Protein AF-A0A377M103-F1 (afdb_monomer_lite)

Sequence (58 aa):
MLKHIAQLAVKRQCGRLEWSVLDWNQPAIDFYLSIGALPQSEWVRYRLDGEALLKFAG

pLDDT: mean 97.06, std 2.22, range [87.31, 98.69]

Secondary structure (DSSP, 8-state):
-HHHHHHHHHHTT-S-------TT-HHHHHHHHHTT----TT-------HHHHHHHH-

Organism: Enterobacter cloacae (NCBI:txid550)

Radius of gyration: 16.07 Å; chains: 1; bounding box: 29×40×31 Å

InterPro domains:
  IPR000182 GNAT domain [PS51186] (1-58)
  IPR016181 Acyl-CoA N-acyltransferase [SSF55729] (1-51)
  IPR051016 Diverse Substrate Acetyltransferase [PTHR10545] (1-57)

Structure (mmCIF, N/CA/C/O backbone):
data_AF-A0A377M103-F1
#
_entry.id   AF-A0A377M103-F1
#
loop_
_atom_site.group_PDB
_atom_site.id
_atom_site.type_symbol
_atom_site.label_atom_id
_atom_site.label_alt_id
_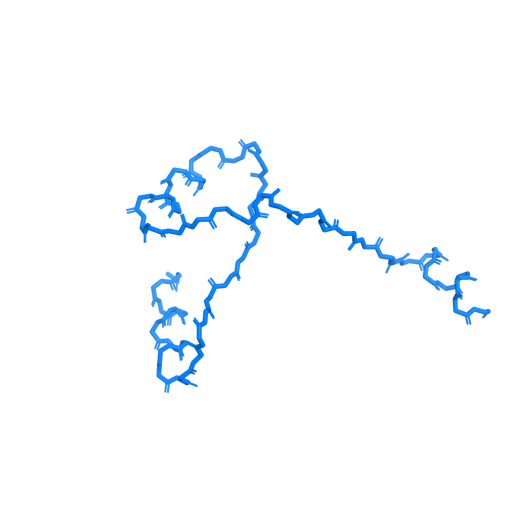atom_site.label_comp_id
_atom_site.label_asym_id
_atom_site.label_entity_id
_atom_site.label_seq_id
_atom_site.pdbx_PDB_ins_code
_atom_site.Cartn_x
_atom_site.Cartn_y
_atom_site.Cartn_z
_atom_site.occupancy
_atom_site.B_iso_or_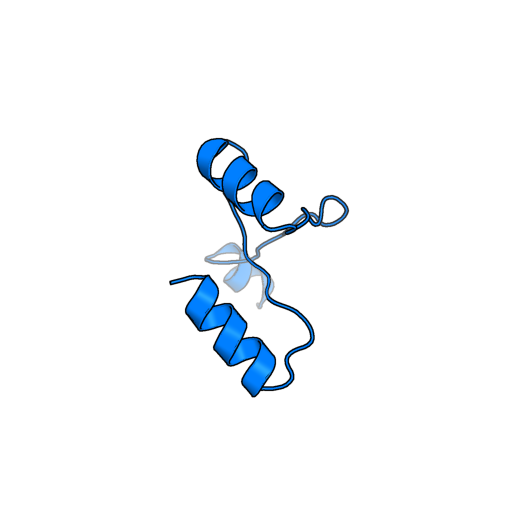equiv
_atom_site.auth_seq_id
_atom_site.auth_comp_id
_atom_site.auth_asym_id
_atom_site.auth_atom_id
_atom_site.pdbx_PDB_model_num
ATOM 1 N N . MET A 1 1 ? -14.217 8.706 -2.163 1.00 91.81 1 MET A N 1
ATOM 2 C CA . MET A 1 1 ? -14.290 7.288 -2.585 1.00 91.81 1 MET A CA 1
ATOM 3 C C . MET A 1 1 ? -13.775 6.323 -1.515 1.00 91.81 1 MET A C 1
ATOM 5 O O . MET A 1 1 ? -14.566 5.518 -1.049 1.00 91.81 1 MET A O 1
ATOM 9 N N . LEU A 1 2 ? -12.513 6.418 -1.066 1.00 95.62 2 LEU A N 1
ATOM 10 C CA . LEU A 1 2 ? -11.921 5.461 -0.107 1.00 95.62 2 LEU A CA 1
ATOM 11 C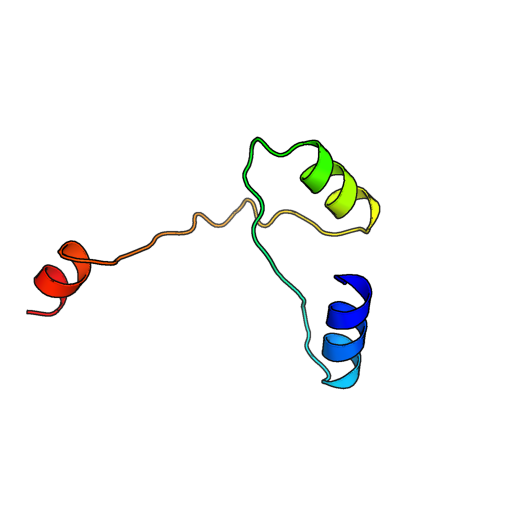 C . LEU A 1 2 ? -12.738 5.291 1.192 1.00 95.62 2 LEU A C 1
ATOM 13 O O . LEU A 1 2 ? -13.005 4.170 1.610 1.00 95.62 2 LEU A O 1
ATOM 17 N N . LYS A 1 3 ? -13.256 6.394 1.756 1.00 97.38 3 LYS A N 1
ATOM 18 C CA . LYS A 1 3 ? -14.166 6.37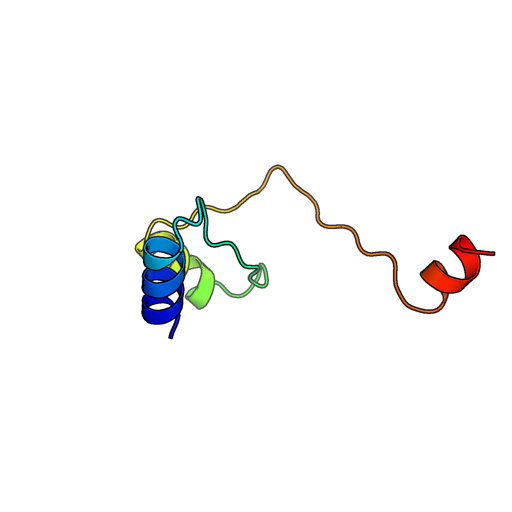3 2.919 1.00 97.38 3 LYS A CA 1
ATOM 19 C C . LYS A 1 3 ? -15.423 5.520 2.694 1.00 97.38 3 LYS A C 1
ATOM 21 O O . LYS A 1 3 ? -15.847 4.814 3.599 1.00 97.38 3 LYS A O 1
ATOM 26 N N . HIS A 1 4 ? -16.002 5.562 1.495 1.00 98.31 4 HIS A N 1
ATOM 27 C CA . HIS A 1 4 ? -17.191 4.774 1.164 1.00 98.31 4 HIS A CA 1
ATOM 28 C C . HIS A 1 4 ? -16.877 3.271 1.103 1.00 98.31 4 HIS A C 1
ATOM 30 O O . HIS A 1 4 ? -17.644 2.452 1.603 1.00 98.31 4 HIS A O 1
ATOM 36 N N . ILE A 1 5 ? -15.710 2.908 0.563 1.00 98.06 5 ILE A N 1
ATOM 37 C CA . ILE A 1 5 ? -15.239 1.516 0.535 1.00 98.06 5 ILE A CA 1
ATOM 38 C C . ILE A 1 5 ? -14.980 1.015 1.963 1.00 98.06 5 ILE A C 1
ATOM 40 O O . ILE A 1 5 ? -15.419 -0.078 2.312 1.00 98.06 5 ILE A O 1
ATOM 44 N N . ALA A 1 6 ? -14.348 1.830 2.813 1.00 98.31 6 ALA A N 1
ATOM 45 C CA . ALA A 1 6 ? -14.128 1.493 4.220 1.00 98.31 6 ALA A CA 1
ATOM 46 C C . ALA A 1 6 ? -15.451 1.272 4.979 1.00 98.31 6 ALA A C 1
ATOM 48 O O . ALA A 1 6 ? -15.586 0.295 5.711 1.00 98.31 6 ALA A O 1
ATOM 49 N N . GLN A 1 7 ? -16.465 2.116 4.748 1.00 98.50 7 GLN A N 1
ATOM 50 C CA . GLN A 1 7 ? -17.810 1.919 5.308 1.00 98.50 7 GLN A CA 1
ATOM 51 C C . GLN A 1 7 ? -18.427 0.583 4.874 1.00 98.50 7 GLN A C 1
ATOM 53 O O . GLN A 1 7 ? -19.035 -0.113 5.688 1.00 98.50 7 GLN A O 1
ATOM 58 N N . LEU A 1 8 ? -18.262 0.204 3.603 1.00 98.50 8 LEU A N 1
ATOM 59 C CA . LEU A 1 8 ? -18.758 -1.070 3.092 1.00 98.50 8 LEU A CA 1
ATOM 60 C C . LEU A 1 8 ? -18.017 -2.266 3.706 1.00 98.50 8 LEU A C 1
ATOM 62 O O . LEU A 1 8 ? -18.664 -3.253 4.051 1.00 98.50 8 LEU A O 1
ATOM 66 N N . ALA A 1 9 ? -16.696 -2.170 3.870 1.00 98.44 9 ALA A N 1
ATOM 67 C CA . ALA A 1 9 ? -15.879 -3.194 4.516 1.00 98.44 9 ALA A CA 1
ATOM 68 C C . ALA A 1 9 ? -16.339 -3.438 5.963 1.00 98.44 9 ALA A C 1
ATOM 70 O O . ALA A 1 9 ? -16.590 -4.580 6.342 1.00 98.44 9 ALA A O 1
ATOM 71 N N . VAL A 1 10 ? -16.575 -2.367 6.730 1.00 98.50 10 VAL A N 1
ATOM 72 C CA . VAL A 1 10 ? -17.123 -2.459 8.094 1.00 98.50 10 VAL A CA 1
ATOM 73 C C . VAL A 1 10 ? -18.518 -3.088 8.093 1.00 98.50 10 VAL A C 1
ATOM 75 O O . VAL A 1 10 ? -18.764 -4.031 8.841 1.00 98.50 10 VAL A O 1
ATOM 78 N N . LYS A 1 11 ? -19.426 -2.633 7.215 1.00 98.69 11 LYS A N 1
ATOM 79 C CA . LYS A 1 11 ? -20.788 -3.192 7.102 1.00 98.69 11 LYS A CA 1
ATOM 80 C C . LYS A 1 11 ? -20.780 -4.696 6.799 1.00 98.69 11 LYS A C 1
ATOM 82 O O . LYS A 1 11 ? -21.695 -5.406 7.204 1.00 98.69 11 LYS A O 1
ATOM 87 N N . ARG A 1 12 ? -19.766 -5.172 6.074 1.00 98.44 12 ARG A N 1
ATOM 88 C CA . ARG A 1 12 ? -19.583 -6.577 5.687 1.00 98.44 12 ARG A CA 1
ATOM 89 C C . ARG A 1 12 ? -18.712 -7.377 6.659 1.00 98.44 12 ARG A C 1
ATOM 91 O O . ARG A 1 12 ? -18.403 -8.521 6.351 1.00 98.44 12 ARG A O 1
ATOM 98 N N . GLN A 1 13 ? -18.328 -6.803 7.803 1.00 98.44 13 GLN A N 1
ATOM 99 C CA . GLN A 1 13 ? -17.464 -7.448 8.801 1.00 98.44 13 GLN A CA 1
ATOM 100 C C . GLN A 1 13 ? -16.103 -7.893 8.230 1.00 98.44 13 GLN A C 1
ATOM 102 O O . GLN A 1 13 ? -15.519 -8.885 8.659 1.00 98.44 13 GLN A O 1
ATOM 107 N N . CYS A 1 14 ? -15.575 -7.159 7.249 1.00 98.31 14 CYS A N 1
ATOM 108 C CA . CYS A 1 14 ? -14.231 -7.396 6.735 1.00 98.31 14 CYS A CA 1
ATOM 109 C C . CYS A 1 14 ? -13.188 -6.936 7.766 1.00 98.31 14 CYS A C 1
ATOM 111 O O . CYS A 1 14 ? -13.268 -5.818 8.270 1.00 98.31 14 CYS A O 1
ATOM 113 N N . GLY A 1 15 ? -12.174 -7.766 8.034 1.00 97.62 15 GLY A N 1
ATOM 114 C CA . GLY A 1 15 ? -11.131 -7.455 9.022 1.00 97.62 15 GLY A CA 1
ATOM 115 C C . GLY A 1 15 ? -10.095 -6.415 8.577 1.00 97.62 15 GLY A C 1
ATOM 116 O O . GLY A 1 15 ? -9.374 -5.889 9.417 1.00 97.62 15 GLY A O 1
ATOM 117 N N . ARG A 1 16 ? -9.997 -6.119 7.273 1.00 97.62 16 ARG A N 1
ATOM 118 C CA . ARG A 1 16 ? -9.035 -5.152 6.720 1.00 97.62 16 ARG A CA 1
ATOM 119 C C . ARG A 1 16 ? -9.457 -4.613 5.355 1.00 97.62 16 ARG A C 1
ATOM 121 O O . ARG A 1 16 ? -10.222 -5.253 4.635 1.00 97.62 16 ARG A O 1
ATOM 128 N N . LEU A 1 17 ? -8.927 -3.441 5.013 1.00 97.88 17 LEU A N 1
ATOM 129 C CA . LEU A 1 17 ? -8.954 -2.851 3.677 1.00 97.88 17 LEU A CA 1
ATOM 130 C C . LEU A 1 17 ? -7.504 -2.567 3.277 1.00 97.88 17 LEU A C 1
ATOM 132 O O . LEU A 1 17 ? -6.821 -1.820 3.969 1.00 97.88 17 LEU A O 1
ATOM 136 N N . GLU A 1 18 ? -7.049 -3.160 2.177 1.00 97.56 18 GLU A N 1
ATOM 137 C CA . GLU A 1 18 ? -5.659 -3.081 1.717 1.00 97.56 18 GLU A CA 1
ATOM 138 C C . GLU A 1 18 ? -5.609 -2.649 0.249 1.00 97.56 18 GLU A C 1
ATOM 140 O O . GLU A 1 18 ? -6.515 -2.947 -0.534 1.00 97.56 18 GLU A O 1
ATOM 145 N N . TRP A 1 19 ? -4.556 -1.927 -0.127 1.00 96.56 19 TRP A N 1
ATOM 146 C CA . TRP A 1 19 ? -4.313 -1.476 -1.496 1.00 96.56 19 TRP A CA 1
ATOM 147 C C . TRP A 1 19 ? -2.814 -1.275 -1.734 1.00 96.56 19 TRP A C 1
ATOM 149 O O . TRP A 1 19 ? -2.006 -1.340 -0.812 1.00 96.56 19 TRP A O 1
ATOM 159 N N . SER A 1 20 ? -2.431 -1.049 -2.991 1.00 96.38 20 SER A N 1
ATOM 160 C CA . SER A 1 20 ? -1.055 -0.707 -3.361 1.00 96.38 20 SER A CA 1
ATOM 161 C C . SER A 1 20 ? -0.962 0.743 -3.807 1.00 96.38 20 SER A C 1
ATOM 163 O O . SER A 1 20 ? -1.886 1.275 -4.419 1.00 96.38 20 SER A O 1
ATOM 165 N N . VAL A 1 21 ? 0.191 1.345 -3.548 1.00 96.81 21 VAL A N 1
ATOM 166 C CA . VAL A 1 21 ? 0.597 2.651 -4.061 1.00 96.81 21 VAL A CA 1
ATOM 167 C C . VAL A 1 21 ? 1.938 2.488 -4.771 1.00 96.81 21 VAL A C 1
ATOM 169 O O . VAL A 1 21 ? 2.690 1.564 -4.459 1.00 96.81 21 VAL A O 1
ATOM 172 N N . LEU A 1 22 ? 2.212 3.339 -5.756 1.00 97.06 22 LEU A N 1
ATOM 173 C CA . LEU A 1 22 ? 3.548 3.442 -6.339 1.00 97.06 22 LEU A CA 1
ATOM 174 C C . LEU A 1 22 ? 4.470 4.113 -5.319 1.00 97.06 22 LEU A C 1
ATOM 176 O O . LEU A 1 22 ? 4.082 5.108 -4.711 1.00 97.06 22 LEU A O 1
ATOM 180 N N . ASP A 1 23 ? 5.663 3.561 -5.132 1.00 94.81 23 ASP A N 1
ATOM 181 C CA . ASP A 1 23 ? 6.635 3.995 -4.119 1.00 94.81 23 ASP A CA 1
ATOM 182 C C . ASP A 1 23 ? 7.043 5.469 -4.248 1.00 94.81 23 ASP A C 1
ATOM 184 O O . ASP A 1 23 ? 7.283 6.139 -3.250 1.00 94.81 23 ASP A O 1
ATOM 188 N N . TRP A 1 24 ? 7.044 6.003 -5.463 1.00 97.19 24 TRP A N 1
ATOM 189 C CA . TRP A 1 24 ? 7.372 7.396 -5.747 1.00 97.19 24 TRP A CA 1
ATOM 190 C C . TRP A 1 24 ? 6.201 8.374 -5.559 1.00 97.19 24 TRP A C 1
ATOM 192 O O . TRP A 1 24 ? 6.391 9.587 -5.661 1.00 97.19 24 TRP A O 1
ATOM 202 N N . ASN A 1 25 ? 4.977 7.903 -5.298 1.00 98.25 25 ASN A N 1
ATOM 203 C CA . ASN A 1 25 ? 3.806 8.773 -5.164 1.00 98.25 25 ASN A CA 1
ATOM 204 C C . ASN A 1 25 ? 3.671 9.326 -3.735 1.00 98.25 25 ASN A C 1
ATOM 206 O O . ASN A 1 25 ? 2.741 8.976 -3.001 1.00 98.25 25 ASN A O 1
ATOM 210 N N . GLN A 1 26 ? 4.597 10.211 -3.354 1.00 98.38 26 GLN A N 1
ATOM 211 C CA . GLN A 1 26 ? 4.650 10.805 -2.015 1.00 98.38 26 GLN A CA 1
ATOM 212 C C . GLN A 1 26 ? 3.324 11.458 -1.574 1.00 98.38 26 GLN A C 1
ATOM 214 O O . GLN A 1 26 ? 2.882 11.158 -0.467 1.00 98.38 26 GLN A O 1
ATOM 219 N N . PRO A 1 27 ? 2.607 12.241 -2.413 1.00 98.56 27 PRO A N 1
ATOM 220 C CA . PRO A 1 27 ? 1.335 12.835 -1.994 1.00 98.56 27 PRO A CA 1
ATOM 221 C C . PRO A 1 27 ? 0.277 11.800 -1.590 1.00 98.56 27 PRO A C 1
ATOM 223 O O . PRO A 1 27 ? -0.487 12.017 -0.648 1.00 98.56 27 PRO A O 1
ATOM 226 N N . ALA A 1 28 ? 0.219 10.659 -2.285 1.00 98.31 28 ALA A N 1
ATOM 227 C CA . ALA A 1 28 ? -0.694 9.580 -1.925 1.00 98.31 28 ALA A CA 1
ATOM 228 C C . ALA A 1 28 ? -0.240 8.857 -0.649 1.00 98.31 28 ALA A C 1
ATOM 230 O O . ALA A 1 28 ? -1.076 8.556 0.202 1.00 98.31 28 ALA A O 1
ATOM 231 N N . ILE A 1 29 ? 1.066 8.610 -0.504 1.00 98.31 29 ILE A N 1
ATOM 232 C CA . ILE A 1 29 ? 1.657 7.998 0.694 1.00 98.31 29 ILE A CA 1
ATOM 233 C C . ILE A 1 29 ? 1.346 8.844 1.932 1.00 98.31 29 ILE A C 1
ATOM 235 O O . ILE A 1 29 ? 0.806 8.315 2.902 1.00 98.31 29 ILE A O 1
ATOM 239 N N . ASP A 1 30 ? 1.592 10.153 1.872 1.00 98.50 30 ASP A N 1
ATOM 240 C CA . ASP A 1 30 ? 1.323 11.083 2.972 1.00 98.50 30 ASP A CA 1
ATOM 241 C C . ASP A 1 30 ? -0.160 11.081 3.351 1.00 98.50 30 ASP A C 1
ATOM 243 O O . ASP A 1 30 ? -0.513 11.009 4.531 1.00 98.50 30 ASP A O 1
ATOM 247 N N . PHE A 1 31 ? -1.050 11.080 2.352 1.00 98.25 31 PHE A N 1
ATOM 248 C CA . PHE A 1 31 ? -2.484 10.946 2.587 1.00 98.25 31 PHE A CA 1
ATOM 249 C C . PHE A 1 31 ? -2.830 9.635 3.312 1.00 98.25 31 PHE A C 1
ATOM 251 O O . PHE A 1 31 ? -3.569 9.669 4.297 1.00 98.25 31 PHE A O 1
ATOM 258 N N . TYR A 1 32 ? -2.295 8.488 2.882 1.00 98.12 32 TYR A N 1
ATOM 259 C CA . TYR A 1 32 ? -2.563 7.197 3.526 1.00 98.12 32 TYR A CA 1
ATOM 260 C C . TYR A 1 32 ? -2.033 7.138 4.964 1.00 98.12 32 TYR A C 1
ATOM 262 O O . TYR A 1 32 ? -2.749 6.672 5.854 1.00 98.12 32 TYR A O 1
ATOM 270 N N . LEU A 1 33 ? -0.837 7.676 5.213 1.00 97.94 33 LEU A N 1
ATOM 271 C CA . LEU A 1 33 ? -0.275 7.781 6.560 1.00 97.94 33 LEU A CA 1
ATOM 272 C C . LEU A 1 33 ? -1.139 8.680 7.454 1.00 97.94 33 LEU A C 1
ATOM 274 O O . LEU A 1 33 ? -1.438 8.313 8.588 1.00 97.94 33 LEU A O 1
ATOM 278 N N . SER A 1 34 ? -1.622 9.814 6.933 1.00 98.25 34 SER A N 1
ATOM 279 C CA . SER A 1 34 ? -2.475 10.747 7.689 1.00 98.25 34 SER A CA 1
ATOM 280 C C . SER A 1 34 ? -3.805 10.142 8.156 1.00 98.25 34 SER A C 1
ATOM 282 O O . SER A 1 34 ? -4.374 10.600 9.146 1.00 98.25 34 SER A O 1
ATOM 284 N N . ILE A 1 35 ? -4.299 9.102 7.473 1.00 97.69 35 ILE A N 1
ATOM 285 C CA . ILE A 1 35 ? -5.523 8.376 7.848 1.00 97.69 35 ILE A CA 1
ATOM 286 C C . ILE A 1 35 ? -5.235 7.083 8.629 1.00 97.69 35 ILE A C 1
ATOM 288 O O . ILE A 1 35 ? -6.154 6.29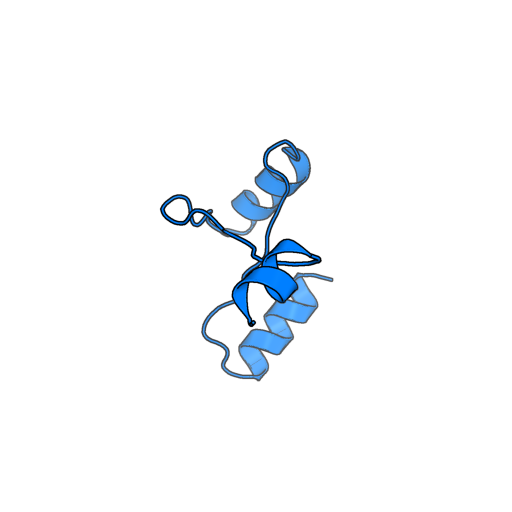8 8.862 1.00 97.69 35 ILE A O 1
ATOM 292 N N . GLY A 1 36 ? -3.980 6.854 9.029 1.00 97.94 36 GLY A N 1
ATOM 293 C CA . GLY A 1 36 ? -3.556 5.718 9.851 1.00 97.94 36 GLY A CA 1
ATOM 294 C C . GLY A 1 36 ? -3.341 4.405 9.094 1.00 97.94 36 GLY A C 1
ATOM 295 O O . GLY A 1 36 ? -3.237 3.357 9.728 1.00 97.94 36 GLY A O 1
ATOM 296 N N . ALA A 1 37 ? -3.283 4.424 7.758 1.00 98.12 37 ALA A N 1
ATOM 297 C CA . ALA A 1 37 ? -2.877 3.245 6.999 1.00 98.12 37 ALA A CA 1
ATOM 298 C C . ALA A 1 37 ? -1.360 3.027 7.132 1.00 98.12 37 ALA A C 1
ATOM 300 O O . ALA A 1 37 ? -0.592 3.986 7.182 1.00 98.12 37 ALA A O 1
ATOM 301 N N . LEU A 1 38 ? -0.929 1.764 7.166 1.00 97.38 38 LEU A N 1
ATOM 302 C CA . LEU A 1 38 ? 0.473 1.385 7.362 1.00 97.38 38 LEU A CA 1
ATOM 303 C C . LEU A 1 38 ? 0.996 0.561 6.175 1.00 97.38 38 LEU A C 1
ATOM 305 O O . LEU A 1 38 ? 0.264 -0.299 5.670 1.00 97.38 38 LEU A O 1
ATOM 309 N N . 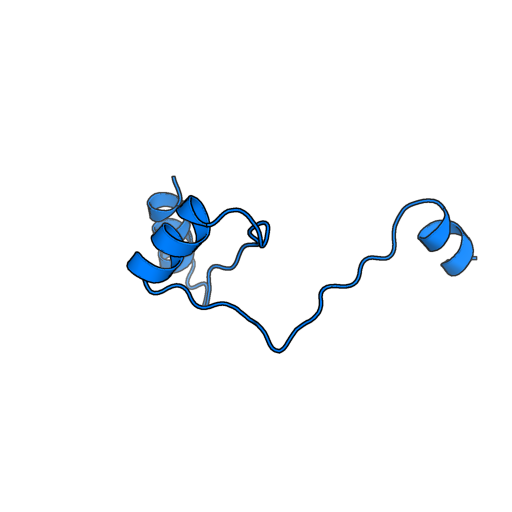PRO A 1 39 ? 2.251 0.778 5.736 1.00 96.56 39 PRO A N 1
ATOM 310 C CA . PRO A 1 39 ? 2.866 -0.049 4.706 1.00 96.56 39 PRO A CA 1
ATOM 311 C C . PRO A 1 39 ? 3.119 -1.471 5.225 1.00 96.56 39 PRO A C 1
ATOM 313 O O . PRO A 1 39 ? 3.496 -1.669 6.376 1.00 96.56 39 PRO A O 1
ATOM 316 N N . GLN A 1 40 ? 2.967 -2.464 4.348 1.00 96.62 40 GLN A N 1
ATOM 317 C CA . GLN A 1 40 ? 3.325 -3.861 4.623 1.00 96.62 40 GLN A CA 1
ATOM 318 C C . GLN A 1 40 ? 4.737 -4.149 4.088 1.00 96.62 40 GLN A C 1
ATOM 320 O O . GLN A 1 40 ? 4.902 -4.861 3.101 1.00 96.62 40 GLN A O 1
ATOM 325 N N . SER A 1 41 ? 5.760 -3.537 4.694 1.00 90.62 41 SER A N 1
ATOM 326 C CA . SER A 1 41 ? 7.139 -3.520 4.169 1.00 90.62 41 SER A CA 1
ATOM 327 C C . SER A 1 41 ? 7.881 -4.857 4.246 1.00 90.62 41 SER A C 1
ATOM 329 O O . SER A 1 41 ? 8.913 -5.014 3.603 1.00 90.62 41 SER A O 1
ATOM 331 N N . GLU A 1 42 ? 7.372 -5.821 5.012 1.00 94.00 42 GLU A N 1
ATOM 332 C CA . GLU A 1 42 ? 7.961 -7.164 5.117 1.00 94.00 42 GLU A CA 1
ATOM 333 C C . GLU A 1 42 ? 7.662 -8.046 3.892 1.00 94.00 42 GLU A C 1
ATOM 335 O O . GLU A 1 42 ? 8.283 -9.092 3.713 1.00 94.00 42 GLU A O 1
ATOM 340 N N . TRP A 1 43 ? 6.731 -7.631 3.026 1.00 92.12 43 TRP A N 1
ATOM 341 C CA . TRP A 1 43 ? 6.250 -8.436 1.906 1.00 92.12 43 TRP A CA 1
ATOM 342 C C . TRP A 1 43 ? 6.675 -7.848 0.561 1.00 92.12 43 TRP A C 1
ATOM 344 O O . TRP A 1 43 ? 6.318 -6.726 0.207 1.00 92.12 43 TRP A O 1
ATOM 354 N N . VAL A 1 44 ? 7.369 -8.652 -0.247 1.00 92.75 44 VAL A N 1
ATOM 355 C CA . VAL A 1 44 ? 7.654 -8.326 -1.650 1.00 92.75 44 VAL A CA 1
ATOM 356 C C . VAL A 1 44 ? 6.624 -9.017 -2.535 1.00 92.75 44 VAL A C 1
ATOM 358 O O . VAL A 1 44 ? 6.509 -10.242 -2.542 1.00 92.75 44 VAL A O 1
ATOM 361 N N . ARG A 1 45 ? 5.858 -8.239 -3.303 1.00 94.19 45 ARG A N 1
ATOM 362 C CA . ARG A 1 45 ? 4.849 -8.789 -4.215 1.00 94.19 45 ARG A CA 1
ATOM 363 C C . ARG A 1 45 ? 5.503 -9.310 -5.495 1.00 94.19 45 ARG A C 1
ATOM 365 O O . ARG A 1 45 ? 5.993 -8.520 -6.294 1.00 94.19 45 ARG A O 1
ATOM 372 N N . TYR A 1 46 ? 5.413 -10.615 -5.725 1.00 96.19 46 TYR A N 1
ATOM 373 C CA . TYR A 1 46 ? 5.768 -11.250 -6.996 1.00 96.19 46 TYR A CA 1
ATOM 374 C C . TYR A 1 46 ? 4.536 -11.409 -7.890 1.00 96.19 46 TYR A C 1
ATOM 376 O O . TYR A 1 46 ? 3.399 -11.464 -7.413 1.00 96.19 46 TYR A O 1
ATOM 384 N N . ARG A 1 47 ? 4.759 -11.488 -9.202 1.00 97.75 47 ARG A N 1
ATOM 385 C CA . ARG A 1 47 ? 3.728 -11.802 -10.193 1.00 97.75 47 ARG A CA 1
ATOM 386 C C . ARG A 1 47 ? 4.306 -12.746 -11.237 1.00 97.75 47 ARG A C 1
ATOM 388 O O . ARG A 1 47 ? 5.405 -12.512 -11.725 1.00 97.75 47 ARG A O 1
ATOM 395 N N . LEU A 1 48 ? 3.534 -13.772 -11.576 1.00 97.81 48 LEU A N 1
ATOM 396 C CA . LEU A 1 48 ? 3.753 -14.614 -12.743 1.00 97.81 48 LEU A CA 1
ATOM 397 C C . LEU A 1 48 ? 2.569 -14.399 -13.688 1.00 97.81 48 LEU A C 1
ATOM 399 O O . LEU A 1 48 ? 1.431 -14.694 -13.326 1.00 97.81 48 LEU A O 1
ATOM 403 N N . ASP A 1 49 ? 2.823 -13.835 -14.861 1.00 98.19 49 ASP A N 1
ATOM 404 C CA . ASP A 1 49 ? 1.809 -13.552 -15.873 1.00 98.19 49 ASP A CA 1
ATOM 405 C C . ASP A 1 49 ? 2.353 -13.758 -17.298 1.00 98.19 49 ASP A C 1
ATOM 407 O O . ASP A 1 49 ? 3.507 -14.148 -17.505 1.00 98.19 49 ASP A O 1
ATOM 411 N N . GLY A 1 50 ? 1.473 -13.582 -18.288 1.00 97.56 50 GLY A N 1
ATOM 412 C CA . GLY A 1 50 ? 1.811 -13.654 -19.708 1.00 97.56 50 GLY A CA 1
ATOM 413 C C . GLY A 1 50 ? 2.453 -14.977 -20.130 1.00 97.56 50 GLY A C 1
ATOM 414 O O . GLY A 1 50 ? 2.070 -16.059 -19.686 1.00 97.56 50 GLY A O 1
ATOM 415 N N . GLU A 1 51 ? 3.442 -14.882 -21.014 1.00 98.12 51 GLU A N 1
ATOM 416 C CA . GLU A 1 51 ? 4.151 -16.040 -21.559 1.00 98.12 51 GLU A CA 1
ATOM 417 C C . GLU A 1 51 ? 4.886 -16.844 -20.476 1.00 98.12 51 GLU A C 1
ATOM 419 O O . GLU A 1 51 ? 4.953 -18.067 -20.562 1.00 98.12 51 GLU A O 1
ATOM 424 N N . ALA A 1 52 ? 5.399 -16.181 -19.433 1.00 98.25 52 ALA A N 1
ATOM 425 C CA . ALA A 1 52 ? 6.073 -16.856 -18.326 1.00 98.25 52 ALA A CA 1
ATOM 426 C C . ALA A 1 52 ? 5.111 -17.774 -17.557 1.00 98.25 52 ALA A C 1
ATOM 428 O O . ALA A 1 52 ? 5.482 -18.893 -17.209 1.00 98.25 52 ALA A O 1
ATOM 429 N N . LEU A 1 53 ? 3.863 -17.337 -17.352 1.00 98.56 53 LEU A N 1
ATOM 430 C CA . LEU A 1 53 ? 2.820 -18.174 -16.762 1.00 98.56 53 LEU A CA 1
ATOM 431 C C . LEU A 1 53 ? 2.466 -19.363 -17.661 1.00 98.56 53 LEU A C 1
ATOM 433 O O . LEU A 1 53 ? 2.397 -20.485 -17.169 1.00 98.56 53 LEU A O 1
ATOM 437 N N . LEU A 1 54 ? 2.270 -19.126 -18.964 1.00 98.44 54 LEU A N 1
ATOM 438 C CA . LEU A 1 54 ? 1.937 -20.190 -19.918 1.00 98.44 54 LEU A CA 1
ATOM 439 C C . LEU A 1 54 ? 3.035 -21.261 -19.962 1.00 98.44 54 LEU A C 1
ATOM 441 O O . LEU A 1 54 ? 2.739 -22.440 -19.824 1.00 98.44 54 LEU A O 1
ATOM 445 N N . LYS A 1 55 ? 4.306 -20.847 -20.052 1.00 98.19 55 LYS A N 1
ATOM 446 C CA . LYS A 1 55 ? 5.462 -21.757 -20.025 1.00 98.19 55 LYS A CA 1
ATOM 447 C C . LYS A 1 55 ? 5.575 -22.540 -18.721 1.00 98.19 55 LYS A C 1
ATOM 449 O O . LYS A 1 55 ? 6.014 -23.682 -18.738 1.00 98.19 55 LYS A O 1
ATOM 454 N N . PHE A 1 56 ? 5.228 -21.925 -17.592 1.00 98.00 56 PHE A N 1
ATOM 455 C CA . PHE A 1 56 ? 5.277 -22.601 -16.298 1.00 98.00 56 PHE A CA 1
ATOM 456 C C . PHE A 1 56 ? 4.154 -23.637 -16.131 1.00 98.00 56 PHE A C 1
ATOM 458 O O . PHE A 1 56 ? 4.352 -24.635 -15.445 1.00 98.00 56 PHE A O 1
ATOM 465 N N . ALA A 1 57 ? 2.986 -23.411 -16.743 1.00 97.38 57 ALA A N 1
ATOM 466 C CA . ALA A 1 57 ? 1.835 -24.307 -16.637 1.00 97.38 57 ALA A CA 1
ATOM 467 C C . ALA A 1 57 ? 1.994 -25.623 -17.427 1.00 97.38 57 ALA A C 1
ATOM 469 O O . ALA A 1 57 ? 1.407 -26.627 -17.015 1.00 97.38 57 ALA A O 1
ATOM 470 N N . GLY A 1 58 ? 2.786 -25.624 -18.509 1.00 87.31 58 GLY A N 1
ATOM 471 C CA . GLY A 1 58 ? 3.031 -26.784 -19.379 1.00 87.31 58 GLY A CA 1
ATOM 472 C C . GLY A 1 58 ? 2.738 -26.501 -20.843 1.00 87.31 58 GLY A C 1
ATOM 473 O O . GLY A 1 58 ? 1.562 -26.213 -21.155 1.00 87.31 58 GLY A O 1
#

Foldseek 3Di:
DVVVVVVVCVVVVNPDDDDDDDPPPVVVVVVCVVVPHDDPVVDDDDDQDDPSVVVVVD